Protein AF-A0A947FV73-F1 (afdb_monomer)

Sequence (110 aa):
MITLNKKTLVSTSIGTLMAAAGGLWVVAGEFNEAVAQINLNATSIKSLEIRSIDSELASLRKERRALNRELREYPEDPVIMEDLEAVDDEITDLVLIRECLVDPEIEVCR

Solvent-accessible surface area (backbone atoms only — not comparable to full-atom values): 6350 Å² total; per-residue (Å²): 138,87,82,80,79,90,72,87,73,79,78,73,48,70,66,58,54,51,49,52,54,48,48,52,51,52,52,52,50,54,50,53,52,52,52,51,50,50,53,51,48,52,54,50,50,54,53,50,52,50,50,50,51,53,51,49,49,53,49,48,58,50,49,49,54,49,42,58,52,49,40,72,78,42,77,82,44,66,65,56,52,51,54,41,50,54,47,53,51,52,47,50,54,52,49,51,53,46,46,32,69,77,45,60,82,47,77,90,61,112

Radius of gyration: 31.68 Å; Cα contacts (8 Å, |Δi|>4): 38; chains: 1; bounding box: 62×29×103 Å

Nearest PDB structures (foldseek):
  8t4h-assembly1_B  TM=8.065E-01  e=6.863E+00  Homo sapiens
  8t4i-assembly1_B  TM=5.460E-01  e=6.863E+00  Homo sapiens

Foldseek 3Di:
DDDDDPDPPVCPDVVNVVCVVVVVVVVVVVVVVVVVVVVVVVVVVLVVVLVVLVVVLVVLVVVLVVLVVVCVVVVPPVVSVVVNVVSVVVNVVSVLVSVCSVPVVDPSND

Secondary structure (DSSP, 8-state):
-------------HHHHHHHHHHHHHHHHHHHHHHHHHHHHHHHHHHHHHHHHHHHHHHHHHHHHHHHHHHHH-TT-HHHHHHHHHHHHHHHHHHHHHHHHH-TTSGGG-

Mean predicted aligned error: 14.18 Å

Structure (mmCIF, N/CA/C/O backbone):
data_AF-A0A947FV73-F1
#
_entry.id   AF-A0A947FV73-F1
#
loop_
_atom_site.group_PDB
_atom_site.id
_atom_site.type_symbol
_atom_site.label_atom_id
_atom_site.label_alt_id
_atom_site.label_comp_id
_atom_site.label_asym_id
_atom_site.label_entity_id
_atom_site.label_seq_id
_atom_site.pdbx_PDB_ins_code
_atom_site.Cartn_x
_atom_site.Cartn_y
_atom_site.Cartn_z
_atom_site.occupancy
_atom_site.B_iso_or_equiv
_atom_site.auth_seq_id
_atom_site.auth_comp_id
_atom_site.auth_asym_id
_atom_site.auth_atom_id
_atom_site.pdbx_PDB_model_num
ATOM 1 N N . MET A 1 1 ? 28.177 15.234 -76.046 1.00 33.84 1 MET A N 1
ATOM 2 C CA . MET A 1 1 ? 28.744 13.970 -75.532 1.00 33.84 1 MET A CA 1
ATOM 3 C C . MET A 1 1 ? 29.337 14.272 -74.161 1.00 33.84 1 MET A C 1
ATOM 5 O O . MET A 1 1 ? 30.395 14.875 -74.096 1.00 33.84 1 MET A O 1
ATOM 9 N N . ILE A 1 2 ? 28.594 14.011 -73.080 1.00 39.28 2 ILE A N 1
ATOM 10 C CA . ILE A 1 2 ? 29.023 14.315 -71.704 1.00 39.28 2 ILE A CA 1
ATOM 11 C C . ILE A 1 2 ? 29.607 13.027 -71.128 1.00 39.28 2 ILE A C 1
ATOM 13 O O . ILE A 1 2 ? 28.880 12.089 -70.809 1.00 39.28 2 ILE A O 1
ATOM 17 N N . THR A 1 3 ? 30.930 12.947 -71.066 1.00 38.47 3 THR A N 1
ATOM 18 C CA . THR A 1 3 ? 31.653 11.833 -70.449 1.00 38.47 3 THR A CA 1
ATOM 19 C C . THR A 1 3 ? 31.595 11.967 -68.929 1.00 38.47 3 THR A C 1
ATOM 21 O O . THR A 1 3 ? 32.365 12.716 -68.332 1.00 38.47 3 THR A O 1
ATOM 24 N N . LEU A 1 4 ? 30.671 11.235 -68.301 1.00 50.72 4 LEU A N 1
ATOM 25 C CA . LEU A 1 4 ? 30.651 10.995 -66.857 1.00 50.72 4 LEU A CA 1
ATOM 26 C C . LEU A 1 4 ? 31.856 10.124 -66.476 1.00 50.72 4 LEU A C 1
ATOM 28 O O . LEU A 1 4 ? 31.930 8.943 -66.819 1.00 50.72 4 LEU A O 1
ATOM 32 N N . ASN A 1 5 ? 32.820 10.732 -65.788 1.00 45.38 5 ASN A N 1
ATOM 33 C CA . ASN A 1 5 ? 34.035 10.076 -65.326 1.00 45.38 5 ASN A CA 1
ATOM 34 C C . ASN A 1 5 ? 33.709 9.169 -64.124 1.00 45.38 5 ASN A C 1
ATOM 36 O O . ASN A 1 5 ? 33.455 9.637 -63.015 1.00 45.38 5 ASN A O 1
ATOM 40 N N . LYS A 1 6 ? 33.690 7.853 -64.358 1.00 51.28 6 LYS A N 1
ATOM 41 C CA . LYS A 1 6 ? 33.679 6.822 -63.314 1.00 51.28 6 LYS A CA 1
ATOM 42 C C . LYS A 1 6 ? 35.023 6.860 -62.590 1.00 51.28 6 LYS A C 1
ATOM 44 O O . LYS A 1 6 ? 35.980 6.319 -63.134 1.00 51.28 6 LYS A O 1
ATOM 49 N N . LYS A 1 7 ? 35.092 7.466 -61.401 1.00 44.69 7 LYS A N 1
ATOM 50 C CA . LYS A 1 7 ? 36.081 7.176 -60.335 1.00 44.69 7 LYS A CA 1
ATOM 51 C C . LYS A 1 7 ? 35.864 8.117 -59.145 1.00 44.69 7 LYS A C 1
ATOM 53 O O . LYS A 1 7 ? 36.736 8.896 -58.778 1.00 44.69 7 LYS A O 1
ATOM 58 N N . THR A 1 8 ? 34.715 8.004 -58.486 1.00 45.84 8 THR A N 1
ATOM 59 C CA . THR A 1 8 ? 34.625 8.418 -57.079 1.00 45.84 8 THR A CA 1
ATOM 60 C C . THR A 1 8 ? 35.245 7.292 -56.261 1.00 45.84 8 THR A C 1
ATOM 62 O O . THR A 1 8 ? 34.560 6.438 -55.707 1.00 45.84 8 THR A O 1
ATOM 65 N N . LEU A 1 9 ? 36.574 7.208 -56.304 1.00 46.78 9 LEU A N 1
ATOM 66 C CA . LEU A 1 9 ? 37.339 6.335 -55.430 1.00 46.78 9 LEU A CA 1
ATOM 67 C C . LEU A 1 9 ? 37.280 7.011 -54.062 1.00 46.78 9 LEU A C 1
ATOM 69 O O . LEU A 1 9 ? 38.031 7.941 -53.779 1.00 46.78 9 LEU A O 1
ATOM 73 N N . VAL A 1 10 ? 36.289 6.612 -53.265 1.00 47.50 10 VAL A N 1
ATOM 74 C CA . VAL A 1 10 ? 36.186 6.994 -51.861 1.00 47.50 10 VAL A CA 1
ATOM 75 C C . VAL A 1 10 ? 37.396 6.368 -51.172 1.00 47.50 10 VAL A C 1
ATOM 77 O O . VAL A 1 10 ? 37.381 5.213 -50.764 1.00 47.50 10 VAL A O 1
ATOM 80 N N . SER A 1 11 ? 38.496 7.119 -51.136 1.00 45.16 11 SER A N 1
ATOM 81 C CA . SER A 1 11 ? 39.691 6.819 -50.355 1.00 45.16 11 SER A CA 1
ATOM 82 C C . SER A 1 11 ? 39.358 7.035 -48.878 1.00 45.16 11 SER A C 1
ATOM 84 O O . SER A 1 11 ? 39.833 7.979 -48.248 1.00 45.16 11 SER A O 1
ATOM 86 N N . THR A 1 12 ? 38.494 6.187 -48.321 1.00 53.16 12 THR A N 1
ATOM 87 C CA . THR A 1 12 ? 38.338 6.048 -46.873 1.00 53.16 12 THR A CA 1
ATOM 88 C C . THR A 1 12 ? 39.648 5.500 -46.339 1.00 53.16 12 THR A C 1
ATOM 90 O O . THR A 1 12 ? 40.007 4.352 -46.605 1.00 53.16 12 THR A O 1
ATOM 93 N N . SER A 1 13 ? 40.409 6.349 -45.653 1.00 53.34 13 SER A N 1
ATOM 94 C CA . SER A 1 13 ? 41.663 5.938 -45.043 1.00 53.34 13 SER A CA 1
ATOM 95 C C . SER A 1 13 ? 41.377 4.888 -43.968 1.00 53.34 13 SER A C 1
ATOM 97 O O . SER A 1 13 ? 40.352 4.926 -43.287 1.00 53.34 13 SER A O 1
ATOM 99 N N . ILE A 1 14 ? 42.296 3.940 -43.783 1.00 54.97 14 ILE A N 1
ATOM 100 C CA . ILE A 1 14 ? 42.206 2.924 -42.718 1.00 54.97 14 ILE A CA 1
ATOM 101 C C . ILE A 1 14 ? 42.011 3.593 -41.342 1.00 54.97 14 ILE A C 1
ATOM 103 O O . ILE A 1 14 ? 41.322 3.050 -40.486 1.00 54.97 14 ILE A O 1
ATOM 107 N N . GLY A 1 15 ? 42.524 4.817 -41.161 1.00 51.38 15 GLY A N 1
ATOM 108 C CA . GLY A 1 15 ? 42.288 5.638 -39.973 1.00 51.38 15 GLY A CA 1
ATOM 109 C C . GLY A 1 15 ? 40.824 6.042 -39.762 1.00 51.38 15 GLY A C 1
ATOM 110 O O . GLY A 1 15 ? 40.366 6.033 -38.625 1.00 51.38 15 GLY A O 1
ATOM 111 N N . THR A 1 16 ? 40.059 6.334 -40.823 1.00 58.06 16 THR A N 1
ATOM 112 C CA . THR A 1 16 ? 38.615 6.626 -40.700 1.00 58.06 16 THR A CA 1
ATOM 113 C C . THR A 1 16 ? 37.811 5.367 -40.372 1.00 58.06 16 THR A C 1
ATOM 115 O O . THR A 1 16 ? 36.882 5.434 -39.575 1.00 58.06 16 THR A O 1
ATOM 118 N N . LEU A 1 17 ? 38.199 4.209 -40.919 1.00 52.66 17 LEU A N 1
ATOM 119 C CA . LEU A 1 17 ? 37.604 2.909 -40.575 1.00 52.66 17 LEU A CA 1
ATOM 120 C C . LEU A 1 17 ? 37.901 2.500 -39.124 1.00 52.66 17 LEU A C 1
ATOM 122 O O . LEU A 1 17 ? 36.993 2.072 -38.419 1.00 52.66 17 LEU A O 1
ATOM 126 N N . MET A 1 18 ? 39.139 2.683 -38.655 1.00 57.56 18 MET A N 1
ATOM 127 C CA . MET A 1 18 ? 39.529 2.413 -37.265 1.00 57.56 18 MET A CA 1
ATOM 128 C C . MET A 1 18 ? 38.862 3.377 -36.276 1.00 57.56 18 MET A C 1
ATOM 130 O O . MET A 1 18 ? 38.430 2.944 -35.214 1.00 57.56 18 MET A O 1
ATOM 134 N N . ALA A 1 19 ? 38.724 4.662 -36.621 1.00 57.62 19 ALA A N 1
ATOM 135 C CA . ALA A 1 19 ? 38.008 5.634 -35.795 1.00 57.62 19 ALA A CA 1
ATOM 136 C C . ALA A 1 19 ? 36.502 5.333 -35.728 1.00 57.62 19 ALA A C 1
ATOM 138 O O . ALA A 1 19 ? 35.910 5.427 -34.656 1.00 57.62 19 ALA A O 1
ATOM 139 N N . ALA A 1 20 ? 35.890 4.912 -36.841 1.00 56.19 20 ALA A N 1
ATOM 140 C CA . ALA A 1 20 ? 34.492 4.488 -36.862 1.00 56.19 20 ALA A CA 1
ATOM 141 C C . ALA A 1 20 ? 34.271 3.200 -36.049 1.00 56.19 20 ALA A C 1
ATOM 143 O O . ALA A 1 20 ? 33.328 3.127 -35.266 1.00 56.19 20 ALA A O 1
ATOM 144 N N . ALA A 1 21 ? 35.160 2.209 -36.179 1.00 56.97 21 ALA A N 1
ATOM 145 C CA . ALA A 1 21 ? 35.088 0.960 -35.420 1.00 56.97 21 ALA A CA 1
ATOM 146 C C . ALA A 1 21 ? 35.361 1.165 -33.919 1.00 56.97 21 ALA A C 1
ATOM 148 O O . ALA A 1 21 ? 34.654 0.602 -33.086 1.00 56.97 21 ALA A O 1
ATOM 149 N N . GLY A 1 22 ? 36.342 2.002 -33.570 1.00 52.66 22 GLY A N 1
ATOM 150 C CA . GLY A 1 22 ? 36.651 2.369 -32.187 1.00 52.66 22 GLY A CA 1
ATOM 151 C C . GLY A 1 22 ? 35.546 3.206 -31.542 1.00 52.66 22 GLY A C 1
ATOM 152 O O . GLY A 1 22 ? 35.170 2.939 -30.406 1.00 52.66 22 GLY A O 1
ATOM 153 N N . GLY A 1 23 ? 34.962 4.155 -32.282 1.00 53.97 23 GLY A N 1
ATOM 154 C CA . GLY A 1 23 ? 33.815 4.945 -31.829 1.00 53.97 23 GLY A CA 1
ATOM 155 C C . GLY A 1 23 ? 32.575 4.087 -31.574 1.00 53.97 23 GLY A C 1
ATOM 156 O O . GLY A 1 23 ? 31.926 4.249 -30.548 1.00 53.97 23 GLY A O 1
ATOM 157 N N . LEU A 1 24 ? 32.289 3.111 -32.444 1.00 52.16 24 LEU A N 1
ATOM 158 C CA . LEU A 1 24 ? 31.214 2.134 -32.226 1.00 52.16 24 LEU A CA 1
ATOM 159 C C . LEU A 1 24 ? 31.441 1.275 -30.973 1.00 52.16 24 LEU A C 1
ATOM 161 O O . LEU A 1 24 ? 30.488 1.002 -30.250 1.00 52.16 24 LEU A O 1
ATOM 165 N N . TRP A 1 25 ? 32.685 0.876 -30.691 1.00 52.41 25 TRP A N 1
ATOM 166 C CA . TRP A 1 25 ? 33.019 0.084 -29.502 1.00 52.41 25 TRP A CA 1
ATOM 167 C C . TRP A 1 25 ? 32.895 0.881 -28.198 1.00 52.41 25 TRP A C 1
ATOM 169 O O . TRP A 1 25 ? 32.356 0.368 -27.221 1.00 52.41 25 TRP A O 1
ATOM 179 N N . VAL A 1 26 ? 33.354 2.136 -28.186 1.00 60.06 26 VAL A N 1
ATOM 180 C CA . VAL A 1 26 ? 33.243 3.026 -27.016 1.00 60.06 26 VAL A CA 1
ATOM 181 C C . VAL A 1 26 ? 31.779 3.364 -26.730 1.00 60.06 26 VAL A C 1
ATOM 183 O O . VAL A 1 26 ? 31.336 3.216 -25.597 1.00 60.06 26 VAL A O 1
ATOM 186 N N . VAL A 1 27 ? 30.993 3.697 -27.759 1.00 59.31 27 VAL A N 1
ATOM 187 C CA . VAL A 1 27 ? 29.557 3.989 -27.605 1.00 59.31 27 VAL A CA 1
ATOM 188 C C . VAL A 1 27 ? 28.771 2.747 -27.164 1.00 59.31 27 VAL A C 1
ATOM 190 O O . VAL A 1 27 ? 27.865 2.857 -26.343 1.00 59.31 27 VAL A O 1
ATOM 193 N N . ALA A 1 28 ? 29.127 1.550 -27.645 1.00 60.00 28 ALA A N 1
ATOM 194 C CA . ALA A 1 28 ? 28.526 0.305 -27.161 1.00 60.00 28 ALA A CA 1
ATOM 195 C C . ALA A 1 28 ? 28.886 0.008 -25.691 1.00 60.00 28 ALA A C 1
ATOM 197 O O . ALA A 1 28 ? 28.050 -0.510 -24.951 1.00 60.00 28 ALA A O 1
ATOM 198 N N . GLY A 1 29 ? 30.105 0.347 -25.258 1.00 62.25 29 GLY A N 1
ATOM 199 C CA . GLY A 1 29 ? 30.535 0.248 -23.860 1.00 62.25 29 GLY A CA 1
ATOM 200 C C . GLY A 1 29 ? 29.757 1.189 -22.938 1.00 62.25 29 GLY A C 1
ATOM 201 O O . GLY A 1 29 ? 29.173 0.731 -21.957 1.00 62.25 29 GLY A O 1
ATOM 202 N N . GLU A 1 30 ? 29.670 2.471 -23.300 1.00 61.00 30 GLU A N 1
ATOM 203 C CA . GLU A 1 30 ? 28.923 3.489 -22.545 1.00 61.00 30 GLU A CA 1
ATOM 204 C C . GLU A 1 30 ? 27.417 3.182 -22.491 1.00 61.00 30 GLU A C 1
ATOM 206 O O . GLU A 1 30 ? 26.782 3.340 -21.448 1.00 61.00 30 GLU A O 1
ATOM 211 N N . PHE A 1 31 ? 26.834 2.681 -23.586 1.00 59.91 31 PHE A N 1
ATOM 212 C CA . PHE A 1 31 ? 25.426 2.279 -23.616 1.00 59.91 31 PHE A CA 1
ATOM 213 C C . PHE A 1 31 ? 25.143 1.088 -22.690 1.00 59.91 31 PHE A C 1
ATOM 215 O O . PHE A 1 31 ? 24.160 1.100 -21.949 1.00 59.91 31 PHE A O 1
ATOM 222 N N . ASN A 1 32 ? 26.013 0.073 -22.687 1.00 63.62 32 ASN A N 1
ATOM 223 C CA . ASN A 1 32 ? 25.878 -1.070 -21.782 1.00 63.62 32 ASN A CA 1
ATOM 224 C C . ASN A 1 32 ? 25.992 -0.653 -20.311 1.00 63.62 32 ASN A C 1
ATOM 226 O O . ASN A 1 32 ? 25.246 -1.160 -19.473 1.00 63.62 32 ASN A O 1
ATOM 230 N N . GLU A 1 33 ? 26.884 0.286 -19.994 1.00 65.62 33 GLU A N 1
ATOM 231 C CA . GLU A 1 33 ? 27.031 0.817 -18.639 1.00 65.62 33 GLU A CA 1
ATOM 232 C C . GLU A 1 33 ? 25.805 1.637 -18.206 1.00 65.62 33 GLU A C 1
ATOM 234 O O . GLU A 1 33 ? 25.306 1.459 -17.093 1.00 65.62 33 GLU A O 1
ATOM 239 N N . ALA A 1 34 ? 25.244 2.456 -19.101 1.00 63.72 34 ALA A N 1
ATOM 240 C CA . ALA A 1 34 ? 24.016 3.204 -18.839 1.00 63.72 34 ALA A CA 1
ATOM 241 C C . ALA A 1 34 ? 22.806 2.279 -18.609 1.00 63.72 34 ALA A C 1
ATOM 243 O O . ALA A 1 34 ? 22.052 2.473 -17.656 1.00 63.72 34 ALA A O 1
ATOM 244 N N . VAL A 1 35 ? 22.634 1.235 -19.428 1.00 67.12 35 VAL A N 1
ATOM 245 C CA . VAL A 1 35 ? 21.569 0.233 -19.237 1.00 67.12 35 VAL A CA 1
ATOM 246 C C . VAL A 1 35 ? 21.763 -0.536 -17.926 1.00 67.12 35 VAL A C 1
ATOM 248 O O . VAL A 1 35 ? 20.796 -0.761 -17.196 1.00 67.12 35 VAL A O 1
ATOM 251 N N . ALA A 1 36 ? 23.003 -0.894 -17.577 1.00 67.06 36 ALA A N 1
ATOM 252 C CA . ALA A 1 36 ? 23.308 -1.527 -16.296 1.00 67.06 36 ALA A CA 1
ATOM 253 C C . ALA A 1 36 ? 22.961 -0.613 -15.106 1.00 67.06 36 ALA A C 1
ATOM 255 O O . ALA A 1 36 ? 22.336 -1.074 -14.151 1.00 67.06 36 ALA A O 1
ATOM 256 N N . GLN A 1 37 ? 23.287 0.683 -15.177 1.00 63.06 37 GLN A N 1
ATOM 257 C CA . GLN A 1 37 ? 22.895 1.660 -14.155 1.00 63.06 37 GLN A CA 1
ATOM 258 C C . GLN A 1 37 ? 21.377 1.830 -14.058 1.00 63.06 37 GLN A C 1
ATOM 260 O O . GLN A 1 37 ? 20.848 1.881 -12.951 1.00 63.06 37 GLN A O 1
ATOM 265 N N . ILE A 1 38 ? 20.656 1.868 -15.182 1.00 64.12 38 ILE A N 1
ATOM 266 C CA . ILE A 1 38 ? 19.187 1.935 -15.187 1.00 64.12 38 ILE A CA 1
ATOM 267 C C . ILE A 1 38 ? 18.591 0.709 -14.487 1.00 64.12 38 ILE A C 1
ATOM 269 O O . ILE A 1 38 ? 17.717 0.863 -13.636 1.00 64.12 38 ILE A O 1
ATOM 273 N N . ASN A 1 39 ? 19.095 -0.492 -14.775 1.00 65.44 39 ASN A N 1
ATOM 274 C CA . ASN A 1 39 ? 18.627 -1.723 -14.135 1.00 65.44 39 ASN A CA 1
ATOM 275 C C . ASN A 1 39 ? 18.917 -1.747 -12.625 1.00 65.44 39 ASN A C 1
ATOM 277 O O . ASN A 1 39 ? 18.061 -2.146 -11.830 1.00 65.44 39 ASN A O 1
ATOM 281 N N . LEU A 1 40 ? 20.101 -1.285 -12.211 1.00 70.06 40 LEU A N 1
ATOM 282 C CA . LEU A 1 40 ? 20.449 -1.141 -10.794 1.00 70.06 40 LEU A CA 1
ATOM 283 C C . LEU A 1 40 ? 19.542 -0.123 -10.096 1.00 70.06 40 LEU A C 1
ATOM 285 O O . LEU A 1 40 ? 19.037 -0.399 -9.008 1.00 70.06 40 LEU A O 1
ATOM 289 N N . ASN A 1 41 ? 19.279 1.017 -10.735 1.00 72.12 41 ASN A N 1
ATOM 290 C CA . ASN A 1 41 ? 18.388 2.046 -10.208 1.00 72.12 41 ASN A CA 1
ATOM 291 C C . ASN A 1 41 ? 16.949 1.539 -10.098 1.00 72.12 41 ASN A C 1
ATOM 293 O O . ASN A 1 41 ? 16.329 1.731 -9.058 1.00 72.12 41 ASN A O 1
ATOM 297 N N . ALA A 1 42 ? 16.436 0.836 -11.109 1.00 69.56 42 ALA A N 1
ATOM 298 C CA . ALA A 1 42 ? 15.104 0.237 -11.072 1.00 69.56 42 ALA A CA 1
ATOM 299 C C . ALA A 1 42 ? 14.971 -0.777 -9.922 1.00 69.56 42 ALA A C 1
ATOM 301 O O . ALA A 1 42 ? 13.995 -0.753 -9.174 1.00 69.56 42 ALA A O 1
ATOM 302 N N . THR A 1 43 ? 15.992 -1.615 -9.721 1.00 74.00 43 THR A N 1
ATOM 303 C CA . THR A 1 43 ? 16.033 -2.577 -8.608 1.00 74.00 43 THR A CA 1
ATOM 304 C C . THR A 1 43 ? 16.084 -1.865 -7.253 1.00 74.00 43 THR A C 1
ATOM 306 O O . THR A 1 43 ? 15.383 -2.249 -6.317 1.00 74.00 43 THR A O 1
ATOM 309 N N . SER A 1 44 ? 16.882 -0.798 -7.150 1.00 73.62 44 SER A N 1
ATOM 310 C CA . SER A 1 44 ? 16.993 0.023 -5.942 1.00 73.62 44 SER A CA 1
ATOM 311 C C . SER A 1 44 ? 15.669 0.714 -5.604 1.00 73.62 44 SER A C 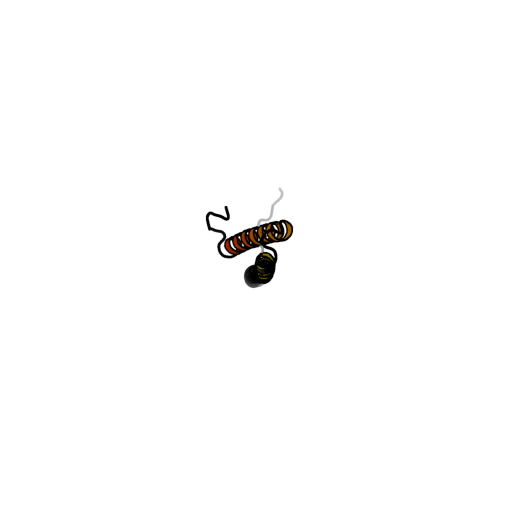1
ATOM 313 O O . SER A 1 44 ? 15.208 0.607 -4.470 1.00 73.62 44 SER A O 1
ATOM 315 N N . ILE A 1 45 ? 15.005 1.329 -6.590 1.00 78.12 45 ILE A N 1
ATOM 316 C CA . ILE A 1 45 ? 13.690 1.974 -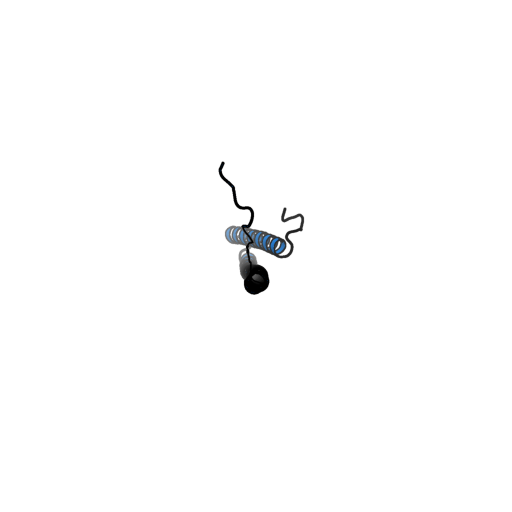6.435 1.00 78.12 45 ILE A CA 1
ATOM 317 C C . ILE A 1 45 ? 12.661 0.962 -5.935 1.00 78.12 45 ILE A C 1
ATOM 319 O O . ILE A 1 45 ? 12.036 1.197 -4.905 1.00 78.12 45 ILE A O 1
ATOM 323 N N . LYS A 1 46 ? 12.572 -0.204 -6.581 1.00 81.94 46 LYS A N 1
ATOM 324 C CA . LYS A 1 46 ? 11.675 -1.286 -6.162 1.00 81.94 46 LYS A CA 1
ATOM 325 C C . LYS A 1 46 ? 11.943 -1.725 -4.717 1.00 81.94 46 LYS A C 1
ATOM 327 O O . LYS A 1 46 ? 11.021 -1.931 -3.935 1.00 81.94 46 LYS A O 1
ATOM 332 N N . SER A 1 47 ? 13.215 -1.833 -4.332 1.00 82.31 47 SER A N 1
ATOM 333 C CA . SER A 1 47 ? 13.588 -2.188 -2.958 1.00 82.31 47 SER A CA 1
ATOM 334 C C . SER A 1 47 ? 13.235 -1.104 -1.930 1.00 82.31 47 SER A C 1
ATOM 336 O O . SER A 1 47 ? 12.889 -1.428 -0.795 1.00 82.31 47 SER A O 1
ATOM 338 N N . LEU A 1 48 ? 13.313 0.176 -2.312 1.00 85.75 48 LEU A N 1
ATOM 339 C CA . LEU A 1 48 ? 12.934 1.305 -1.462 1.00 85.75 48 LEU A CA 1
ATOM 340 C C . LEU A 1 48 ? 11.419 1.380 -1.286 1.00 85.75 48 LEU A C 1
ATOM 342 O O . LEU A 1 48 ? 10.955 1.605 -0.173 1.00 85.75 48 LEU A O 1
ATOM 346 N N . GLU A 1 49 ? 10.665 1.136 -2.353 1.00 87.25 49 GLU A N 1
ATOM 347 C CA . GLU A 1 49 ? 9.204 1.096 -2.335 1.00 87.25 49 GLU A CA 1
ATOM 348 C C . GLU A 1 49 ? 8.690 -0.024 -1.422 1.00 87.25 49 GLU A C 1
ATOM 350 O O . GLU A 1 49 ? 7.912 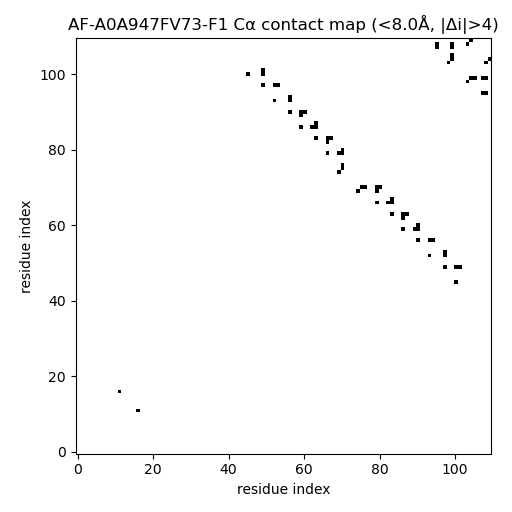0.239 -0.507 1.00 87.25 49 GLU A O 1
ATOM 355 N N . ILE A 1 50 ? 9.233 -1.242 -1.553 1.00 90.00 50 ILE A N 1
ATOM 356 C CA . ILE A 1 50 ? 8.908 -2.362 -0.653 1.00 90.00 50 ILE A CA 1
ATOM 357 C C . ILE A 1 50 ? 9.221 -2.007 0.808 1.00 90.00 50 ILE A C 1
ATOM 359 O O . ILE A 1 50 ? 8.416 -2.282 1.694 1.00 90.00 50 ILE A O 1
ATOM 363 N N . ARG A 1 51 ? 10.368 -1.366 1.081 1.00 91.19 51 ARG A N 1
ATOM 364 C CA . ARG A 1 51 ? 10.725 -0.925 2.442 1.00 91.19 51 ARG A CA 1
ATOM 365 C C . ARG A 1 51 ? 9.781 0.144 2.986 1.00 91.19 51 ARG A C 1
ATOM 367 O O . ARG A 1 51 ? 9.512 0.141 4.185 1.00 91.19 51 ARG A O 1
ATOM 374 N N . SER A 1 52 ? 9.319 1.055 2.133 1.00 92.38 52 SER A N 1
ATOM 375 C CA . SER A 1 52 ? 8.335 2.071 2.503 1.00 92.38 52 SER A CA 1
ATOM 376 C C . SER A 1 52 ? 7.031 1.407 2.936 1.00 92.38 52 SER A C 1
ATOM 378 O O . SER A 1 52 ? 6.563 1.656 4.045 1.00 92.38 52 SER A O 1
ATOM 380 N N . ILE A 1 53 ? 6.523 0.477 2.122 1.00 92.69 53 ILE A N 1
ATOM 381 C CA . ILE A 1 53 ? 5.303 -0.283 2.423 1.00 92.69 53 ILE A CA 1
ATOM 382 C C . ILE A 1 53 ? 5.478 -1.130 3.692 1.00 92.69 53 ILE A C 1
ATOM 384 O O . ILE A 1 53 ? 4.600 -1.153 4.549 1.00 92.69 53 ILE A O 1
ATOM 388 N N . ASP A 1 54 ? 6.631 -1.780 3.881 1.00 93.06 54 ASP A N 1
ATOM 389 C CA . ASP A 1 54 ? 6.931 -2.532 5.108 1.00 93.06 54 ASP A CA 1
ATOM 390 C C . ASP A 1 54 ? 6.897 -1.641 6.364 1.00 93.06 54 ASP A C 1
ATOM 392 O O . ASP A 1 54 ? 6.422 -2.066 7.423 1.00 93.06 54 ASP A O 1
ATOM 396 N N . SER A 1 55 ? 7.389 -0.403 6.257 1.00 94.81 55 SER A N 1
ATOM 397 C CA . SER A 1 55 ? 7.343 0.578 7.345 1.00 94.81 55 SER A CA 1
ATOM 398 C C . SER A 1 55 ? 5.910 1.013 7.657 1.00 94.81 55 SER A C 1
ATOM 400 O O . SER A 1 55 ? 5.537 1.118 8.827 1.00 94.81 55 SER A O 1
ATOM 402 N N . GLU A 1 56 ? 5.104 1.248 6.628 1.00 94.75 56 GLU A N 1
ATOM 403 C CA . GLU A 1 56 ? 3.702 1.646 6.752 1.00 94.75 56 GLU A CA 1
ATOM 404 C C . GLU A 1 56 ? 2.852 0.526 7.366 1.00 94.75 56 GLU A C 1
ATOM 406 O O . GLU A 1 56 ? 2.198 0.732 8.389 1.00 94.75 56 GLU A O 1
ATOM 411 N N . LEU A 1 57 ? 3.007 -0.710 6.880 1.00 95.31 57 LEU A N 1
ATOM 412 C CA . LEU A 1 57 ? 2.396 -1.904 7.470 1.00 95.31 57 LEU A CA 1
ATOM 413 C C . LEU A 1 57 ? 2.778 -2.092 8.942 1.00 95.31 57 LEU A C 1
ATOM 415 O O . LEU A 1 57 ? 1.960 -2.530 9.755 1.00 95.31 57 LEU A O 1
ATOM 419 N N . ALA A 1 58 ? 4.025 -1.796 9.316 1.00 95.62 58 ALA A N 1
ATOM 420 C CA . ALA A 1 58 ? 4.443 -1.856 10.713 1.00 95.62 58 ALA A CA 1
ATOM 421 C C . ALA A 1 58 ? 3.726 -0.802 11.577 1.00 95.62 58 ALA A C 1
ATOM 423 O O . ALA A 1 58 ? 3.379 -1.101 12.726 1.00 95.62 58 ALA A O 1
ATOM 424 N N . SER A 1 59 ? 3.487 0.393 11.028 1.00 96.44 59 SER A N 1
ATOM 425 C CA . SER A 1 59 ? 2.730 1.465 11.682 1.00 96.44 59 SER A CA 1
ATOM 426 C C . SER A 1 59 ? 1.263 1.079 11.872 1.00 96.44 59 SER A C 1
ATOM 428 O O . SER A 1 59 ? 0.794 1.035 13.010 1.00 96.44 59 SER A O 1
ATOM 430 N N . LEU A 1 60 ? 0.578 0.666 10.805 1.00 96.12 60 LEU A N 1
ATOM 431 C CA . LEU A 1 60 ? -0.833 0.266 10.857 1.00 96.12 60 LEU A CA 1
ATOM 432 C C . LEU A 1 60 ? -1.057 -0.927 11.792 1.00 96.12 60 LEU A C 1
ATOM 434 O O . LEU A 1 60 ? -1.958 -0.936 12.625 1.00 96.12 60 LEU A O 1
ATOM 438 N N . ARG A 1 61 ? -0.158 -1.922 11.789 1.00 96.19 61 ARG A N 1
ATOM 439 C CA . ARG A 1 61 ? -0.227 -3.040 12.752 1.00 96.19 61 ARG A CA 1
ATOM 440 C C . ARG A 1 61 ? -0.078 -2.588 14.204 1.00 96.19 61 ARG A C 1
ATOM 442 O O . ARG A 1 61 ? -0.556 -3.280 15.107 1.00 96.19 61 ARG A O 1
ATOM 449 N N . LYS A 1 62 ? 0.635 -1.489 14.465 1.00 96.69 62 LYS A N 1
ATOM 450 C CA . LYS A 1 62 ? 0.754 -0.907 15.807 1.00 96.69 62 LYS A CA 1
ATOM 451 C C . LYS A 1 62 ? -0.535 -0.182 16.193 1.00 96.69 62 LYS A C 1
ATOM 453 O O . LYS A 1 62 ? -0.978 -0.362 17.326 1.00 96.69 62 LYS A O 1
ATOM 458 N N . GLU A 1 63 ? -1.119 0.567 15.269 1.00 96.19 63 GLU A N 1
ATOM 459 C CA . GLU A 1 63 ? -2.410 1.240 15.427 1.00 96.19 63 GLU A CA 1
ATOM 460 C C . GLU A 1 63 ? -3.536 0.242 15.684 1.00 96.19 63 GLU A C 1
ATOM 462 O O . GLU A 1 63 ? -4.180 0.301 16.728 1.00 96.19 63 GLU A O 1
ATOM 467 N N . ARG A 1 64 ? -3.630 -0.814 14.874 1.00 95.88 64 ARG A N 1
ATOM 468 C CA . ARG A 1 64 ? -4.554 -1.930 15.097 1.00 95.88 64 ARG A CA 1
ATOM 469 C C . ARG A 1 64 ? -4.450 -2.525 16.501 1.00 95.88 64 ARG A C 1
ATOM 471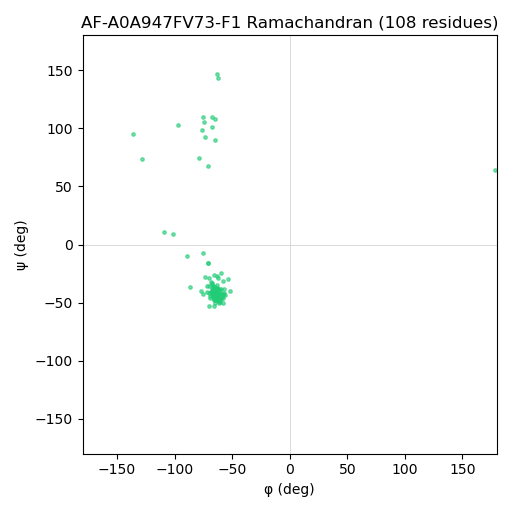 O O . ARG A 1 64 ? -5.447 -2.890 17.119 1.00 95.88 64 ARG A O 1
ATOM 478 N N . ARG A 1 65 ? -3.232 -2.668 17.042 1.00 96.81 65 ARG A N 1
ATOM 479 C CA . ARG A 1 65 ? -3.023 -3.153 18.423 1.00 96.81 65 ARG A CA 1
ATOM 480 C C . ARG A 1 65 ? -3.458 -2.130 19.473 1.00 96.81 65 ARG A C 1
ATOM 482 O O . AR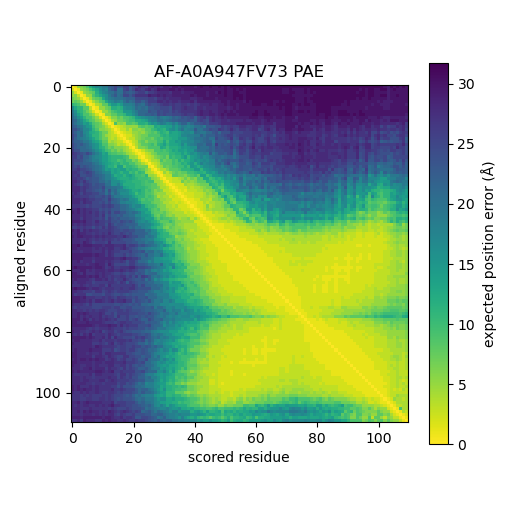G A 1 65 ? -3.755 -2.536 20.593 1.00 96.81 65 ARG A O 1
A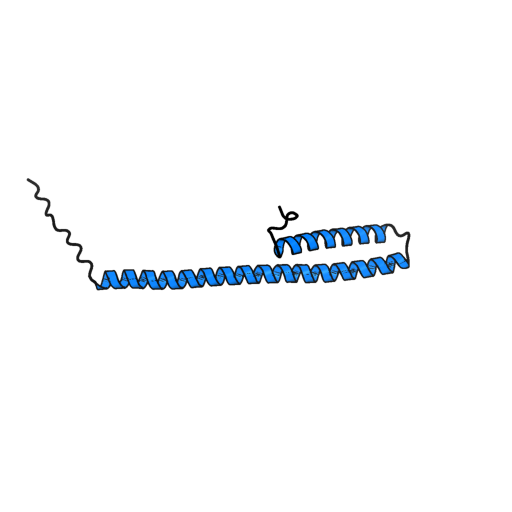TOM 489 N N . ALA A 1 66 ? -3.405 -0.834 19.174 1.00 96.00 66 ALA A N 1
ATOM 490 C CA . ALA A 1 66 ? -3.940 0.214 20.038 1.00 96.00 66 ALA A CA 1
ATOM 491 C C . ALA A 1 66 ? -5.471 0.158 20.055 1.00 96.00 66 ALA A C 1
ATOM 493 O O . ALA A 1 66 ? -6.019 -0.079 21.126 1.00 96.00 66 ALA A O 1
ATOM 494 N N . LEU A 1 67 ? -6.115 0.161 18.886 1.00 93.81 67 LEU A N 1
ATOM 495 C CA . LEU A 1 67 ? -7.570 0.027 18.747 1.00 93.81 67 LEU A CA 1
ATOM 496 C C . LEU A 1 67 ? -8.096 -1.253 19.414 1.00 93.81 67 LEU A C 1
ATOM 498 O O . LEU A 1 67 ? -9.030 -1.217 20.203 1.00 93.81 67 LEU A O 1
ATOM 502 N N . ASN A 1 68 ? -7.412 -2.389 19.237 1.00 94.56 68 ASN A N 1
ATOM 503 C CA . ASN A 1 68 ? -7.757 -3.632 19.941 1.00 94.56 68 ASN A CA 1
ATOM 504 C C . ASN A 1 68 ? -7.623 -3.554 21.472 1.00 94.56 68 ASN A C 1
ATOM 506 O O . ASN A 1 68 ? -8.243 -4.344 22.182 1.00 94.56 68 ASN A O 1
ATOM 510 N N . ARG A 1 69 ? -6.753 -2.690 22.006 1.00 96.75 69 ARG A N 1
ATOM 511 C CA . ARG A 1 69 ? -6.674 -2.460 23.456 1.00 96.75 69 ARG A CA 1
ATOM 512 C C . ARG A 1 69 ? -7.824 -1.581 23.919 1.00 96.75 69 ARG A C 1
ATOM 514 O O . ARG A 1 69 ? -8.396 -1.887 24.956 1.00 96.75 69 ARG A O 1
ATOM 521 N N . GLU A 1 70 ? -8.174 -0.569 23.140 1.00 94.44 70 GLU A N 1
ATOM 522 C CA . GLU A 1 70 ? -9.292 0.323 23.437 1.00 94.44 70 GLU A CA 1
ATOM 523 C C . GLU A 1 70 ? -10.634 -0.418 23.353 1.00 94.44 70 GLU A C 1
ATOM 525 O O . GLU A 1 70 ? -11.417 -0.326 24.288 1.00 94.44 70 GLU A O 1
ATOM 530 N N . LEU A 1 71 ? -10.842 -1.300 22.367 1.00 93.69 71 LEU A N 1
ATOM 531 C CA . LEU A 1 71 ? -12.017 -2.187 22.291 1.00 93.69 71 LEU A CA 1
ATOM 532 C C . LEU A 1 71 ? -12.161 -3.139 23.485 1.00 93.69 71 LEU A C 1
ATOM 534 O O . LEU A 1 71 ? -13.259 -3.590 23.792 1.00 93.69 71 LEU A O 1
ATOM 538 N N . ARG A 1 72 ? -11.072 -3.479 24.188 1.00 94.56 72 ARG A N 1
ATOM 539 C CA . ARG A 1 72 ? -11.183 -4.269 25.430 1.00 94.56 72 ARG A CA 1
ATOM 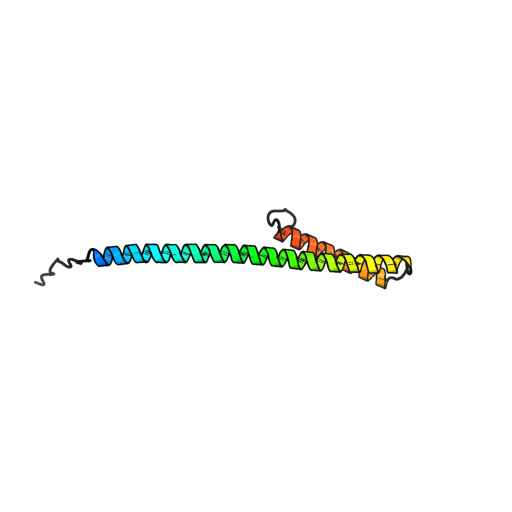540 C C . ARG A 1 72 ? -11.734 -3.444 26.587 1.00 94.56 72 ARG A C 1
ATOM 542 O O . ARG A 1 72 ? -12.301 -4.022 27.509 1.00 94.56 72 ARG A O 1
ATOM 549 N N . GLU A 1 73 ? -11.511 -2.136 26.562 1.00 95.88 73 GLU A N 1
ATOM 550 C CA . GLU A 1 73 ? -12.010 -1.191 27.560 1.00 95.88 73 GLU A CA 1
ATOM 551 C C . GLU A 1 73 ? -13.424 -0.707 27.197 1.00 95.88 73 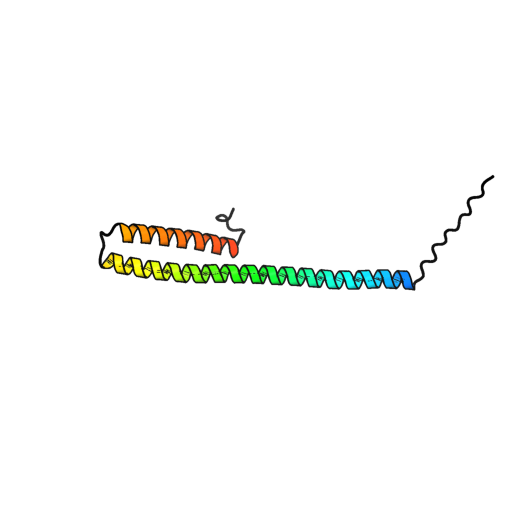GLU A C 1
ATOM 553 O O . GLU A 1 73 ? -14.279 -0.603 28.076 1.00 95.88 73 GLU A O 1
ATOM 558 N N . TYR A 1 74 ? -13.691 -0.528 25.900 1.00 94.69 74 TYR A N 1
ATOM 559 C CA . TYR A 1 74 ? -14.939 -0.025 25.324 1.00 94.69 74 TYR A CA 1
ATOM 560 C C . TYR A 1 74 ? -15.457 -0.969 24.216 1.00 94.69 74 TYR A C 1
ATOM 562 O O . TYR A 1 74 ? -15.359 -0.659 23.030 1.00 94.69 74 TYR A O 1
ATOM 570 N N . PRO A 1 75 ? -16.010 -2.145 24.570 1.00 91.56 75 PRO A N 1
ATOM 571 C CA . PRO A 1 75 ? -16.356 -3.194 23.602 1.00 91.56 75 PRO A CA 1
ATOM 572 C C . PRO A 1 75 ? -17.557 -2.878 22.706 1.00 91.56 75 PRO A C 1
ATOM 574 O O . PRO A 1 75 ? -17.755 -3.555 21.703 1.00 91.56 75 PRO A O 1
ATOM 577 N N . GLU A 1 76 ? -18.368 -1.888 23.073 1.00 93.38 76 GLU A N 1
ATOM 578 C CA . GLU A 1 76 ? -19.554 -1.477 22.313 1.00 93.38 76 GLU A CA 1
ATOM 579 C C . GLU A 1 76 ? -19.371 -0.114 21.634 1.00 93.38 76 GLU A C 1
ATOM 581 O O . GLU A 1 76 ? -20.349 0.452 21.153 1.00 93.38 76 GLU A O 1
ATOM 586 N N . ASP A 1 77 ? -18.150 0.433 21.603 1.00 94.94 77 ASP A N 1
ATOM 587 C CA . ASP A 1 77 ? -17.898 1.703 20.924 1.00 94.94 77 ASP A CA 1
ATOM 588 C C . ASP A 1 77 ? -17.890 1.494 19.396 1.00 94.94 77 ASP A C 1
ATOM 590 O O . ASP A 1 77 ? -16.970 0.856 18.870 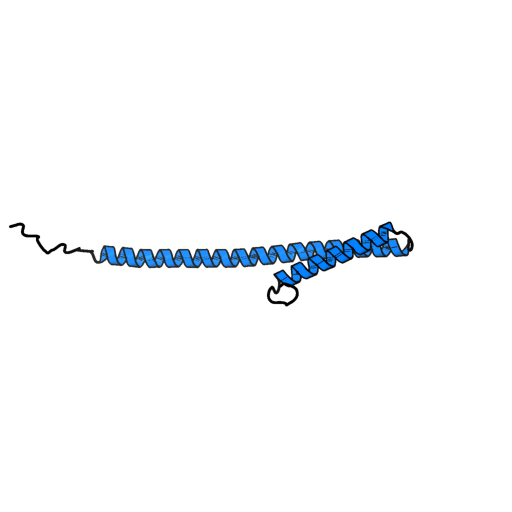1.00 94.94 77 ASP A O 1
ATOM 594 N N . PRO A 1 78 ? -18.903 2.000 18.664 1.00 93.44 78 PRO A N 1
ATOM 595 C CA . PRO A 1 78 ? -18.982 1.817 17.221 1.00 93.44 78 PRO A CA 1
ATOM 596 C C . PRO A 1 78 ? -17.857 2.537 16.476 1.00 93.44 78 PRO A C 1
ATOM 598 O O . PRO A 1 78 ? -17.483 2.082 15.402 1.00 93.44 78 PRO A O 1
ATOM 601 N N . VAL A 1 79 ? -17.299 3.613 17.043 1.00 95.31 79 VAL A N 1
ATOM 602 C CA . VAL A 1 79 ? -16.228 4.388 16.404 1.00 95.31 79 VAL A CA 1
ATOM 603 C C . VAL A 1 79 ? -14.950 3.560 16.360 1.00 95.31 79 VAL A C 1
ATOM 605 O O . VAL A 1 79 ? -14.338 3.426 15.311 1.00 95.31 79 VAL A O 1
ATOM 608 N N . ILE A 1 80 ? -14.589 2.916 17.472 1.00 91.69 80 ILE A N 1
ATOM 609 C CA . ILE A 1 80 ? -13.370 2.095 17.540 1.00 91.69 80 ILE A CA 1
ATOM 610 C C . ILE A 1 80 ? -13.509 0.837 16.669 1.00 91.69 80 ILE A C 1
ATOM 612 O O . ILE A 1 80 ? -12.521 0.353 16.117 1.00 91.69 80 ILE A O 1
ATOM 616 N N . MET A 1 81 ? -14.726 0.294 16.535 1.00 93.81 81 MET A N 1
ATOM 617 C CA . MET A 1 81 ? -14.996 -0.810 15.606 1.00 93.81 81 MET A CA 1
ATOM 618 C C . MET A 1 81 ? -14.819 -0.386 14.143 1.00 93.81 81 MET A C 1
ATOM 620 O O . MET A 1 81 ? -14.169 -1.113 13.396 1.00 93.81 81 MET A O 1
ATOM 624 N N . GLU A 1 82 ? -15.347 0.778 13.756 1.00 95.50 82 GLU A N 1
ATOM 625 C CA . GLU A 1 82 ? -15.199 1.336 12.405 1.00 95.50 82 GLU A CA 1
ATOM 626 C C . GLU A 1 82 ? -13.730 1.658 12.086 1.00 95.50 82 GLU A C 1
ATOM 628 O O . GLU A 1 82 ? -13.218 1.245 11.047 1.00 95.50 82 GLU A O 1
ATOM 633 N N . ASP A 1 83 ? -13.016 2.297 13.017 1.00 95.12 83 ASP A N 1
ATOM 634 C CA . ASP A 1 83 ? -11.586 2.590 12.872 1.00 95.12 83 ASP A CA 1
ATOM 635 C C . ASP A 1 83 ? -10.758 1.302 12.733 1.00 95.12 83 ASP A C 1
ATOM 637 O O . ASP A 1 83 ? -9.800 1.242 11.960 1.00 95.12 83 ASP A O 1
ATOM 641 N N . LEU A 1 84 ? -11.115 0.243 13.470 1.00 94.69 84 LEU A N 1
ATOM 642 C CA . LEU A 1 84 ? -10.423 -1.041 13.373 1.00 94.69 84 LEU A CA 1
ATOM 643 C C . LEU A 1 84 ? -10.625 -1.688 11.999 1.00 94.69 84 LEU A C 1
ATOM 645 O O . LEU A 1 84 ? -9.657 -2.201 11.439 1.00 94.69 84 LEU A O 1
ATOM 649 N N . GLU A 1 85 ? -11.856 -1.671 11.484 1.00 96.38 85 GLU A N 1
ATOM 650 C CA . GLU A 1 85 ? -12.190 -2.199 10.158 1.00 96.38 85 GLU A CA 1
ATOM 651 C C . GLU A 1 85 ? -11.428 -1.439 9.067 1.00 96.38 85 GLU A C 1
ATOM 653 O O . GLU A 1 85 ? -10.742 -2.064 8.260 1.00 96.38 85 GLU A O 1
ATOM 658 N N . ALA A 1 86 ? -11.416 -0.104 9.127 1.00 95.62 86 ALA A N 1
ATOM 659 C CA . ALA A 1 86 ? -10.663 0.730 8.192 1.00 95.62 86 ALA A CA 1
ATOM 660 C C . ALA A 1 86 ? -9.154 0.415 8.198 1.00 95.62 86 ALA A C 1
ATOM 662 O O . ALA A 1 86 ? -8.536 0.287 7.141 1.00 95.62 86 ALA A O 1
ATOM 663 N N . VAL A 1 87 ? -8.555 0.238 9.382 1.00 95.75 87 VAL A N 1
ATOM 664 C CA . VAL A 1 87 ? -7.134 -0.126 9.503 1.00 95.75 87 VAL A CA 1
ATOM 665 C C . VAL A 1 87 ? -6.858 -1.539 8.976 1.00 95.75 87 VAL A C 1
ATOM 667 O O . VAL A 1 87 ? -5.799 -1.776 8.393 1.00 95.75 87 VAL A O 1
ATOM 670 N N . ASP A 1 88 ? -7.757 -2.503 9.188 1.00 96.44 88 ASP A N 1
ATOM 671 C CA . ASP A 1 88 ? -7.583 -3.864 8.665 1.00 96.44 88 ASP A CA 1
ATOM 672 C C . ASP A 1 88 ? -7.741 -3.926 7.133 1.00 96.44 88 ASP A C 1
ATOM 674 O O . ASP A 1 88 ? -6.973 -4.647 6.482 1.00 96.44 88 ASP A O 1
ATOM 678 N N . ASP A 1 89 ? -8.642 -3.133 6.549 1.00 95.94 89 ASP A N 1
ATOM 679 C CA . ASP A 1 89 ? -8.764 -2.964 5.096 1.00 95.94 89 ASP A CA 1
ATOM 680 C C . ASP A 1 89 ? -7.480 -2.366 4.503 1.00 95.94 89 ASP A C 1
ATOM 682 O O . ASP A 1 89 ? -6.890 -2.937 3.584 1.00 95.94 89 ASP A O 1
ATOM 686 N N . GLU A 1 90 ? -6.957 -1.289 5.096 1.00 95.56 90 GLU A N 1
ATOM 687 C CA . GLU A 1 90 ? -5.724 -0.643 4.628 1.00 95.56 90 GLU A CA 1
ATOM 688 C C . GLU A 1 90 ? -4.502 -1.572 4.736 1.00 95.56 90 GLU A C 1
ATOM 690 O O . GLU A 1 90 ? -3.667 -1.648 3.828 1.00 95.56 90 GLU A O 1
ATOM 695 N N . ILE A 1 91 ? -4.401 -2.348 5.825 1.00 95.12 91 ILE A N 1
ATOM 696 C CA . ILE A 1 91 ? -3.373 -3.390 5.958 1.00 95.12 91 ILE A CA 1
ATOM 697 C C . ILE A 1 91 ? -3.508 -4.422 4.838 1.00 95.12 91 ILE A C 1
ATOM 699 O O . ILE A 1 91 ? -2.488 -4.871 4.309 1.00 95.12 91 ILE A O 1
ATOM 703 N N . THR A 1 92 ? -4.731 -4.834 4.509 1.00 95.31 92 THR A N 1
ATOM 704 C CA . THR A 1 92 ? -4.987 -5.845 3.478 1.00 95.31 92 THR A CA 1
ATOM 705 C C . THR A 1 92 ? -4.560 -5.338 2.105 1.00 95.31 92 THR A C 1
ATOM 707 O O . THR A 1 92 ? -3.785 -6.012 1.421 1.00 95.31 92 THR A O 1
ATOM 710 N N . ASP A 1 93 ? -4.960 -4.120 1.750 1.00 93.75 93 ASP A N 1
ATOM 711 C CA . ASP A 1 93 ? -4.595 -3.475 0.490 1.00 93.75 93 ASP A CA 1
ATOM 712 C C . ASP A 1 93 ? -3.075 -3.320 0.347 1.00 93.75 93 ASP A C 1
ATOM 714 O O . ASP A 1 93 ? -2.490 -3.704 -0.670 1.00 93.75 93 ASP A O 1
ATOM 718 N N . LEU A 1 94 ? -2.392 -2.834 1.387 1.00 93.81 94 LEU A N 1
ATOM 719 C CA . LEU A 1 94 ? -0.937 -2.668 1.356 1.00 93.81 94 LEU A CA 1
ATOM 720 C C . LEU A 1 94 ? -0.183 -4.001 1.312 1.00 93.81 94 LEU A C 1
ATOM 722 O O . LEU A 1 94 ? 0.880 -4.082 0.691 1.00 93.81 94 LEU A O 1
ATOM 726 N N . VAL A 1 95 ? -0.706 -5.060 1.940 1.00 93.38 95 VAL A N 1
ATOM 727 C CA . VAL A 1 95 ? -0.136 -6.411 1.809 1.00 93.38 95 VAL A CA 1
ATOM 728 C C . VAL A 1 95 ? -0.256 -6.902 0.370 1.00 93.38 95 VAL A C 1
ATOM 730 O O . VAL A 1 95 ? 0.737 -7.396 -0.164 1.00 93.38 95 VAL A O 1
ATOM 733 N N . LEU A 1 96 ? -1.407 -6.710 -0.278 1.00 92.81 96 LEU A N 1
ATOM 734 C CA . LEU A 1 96 ? -1.598 -7.083 -1.681 1.00 92.81 96 LEU A CA 1
ATOM 735 C C . LEU A 1 96 ? -0.643 -6.318 -2.600 1.00 92.81 96 LEU A C 1
ATOM 737 O O . LEU A 1 96 ? 0.059 -6.927 -3.405 1.00 92.81 96 LEU A O 1
ATOM 741 N N . ILE A 1 97 ? -0.531 -4.997 -2.430 1.00 90.81 97 ILE A N 1
ATOM 742 C CA . ILE A 1 97 ? 0.414 -4.173 -3.200 1.00 90.81 97 ILE A CA 1
ATOM 743 C C . ILE A 1 97 ? 1.846 -4.676 -3.001 1.00 90.81 97 ILE A C 1
ATOM 745 O O . ILE A 1 97 ? 2.593 -4.852 -3.966 1.00 90.81 97 ILE A O 1
ATOM 749 N N . ARG A 1 98 ? 2.239 -4.952 -1.753 1.00 91.62 98 ARG A N 1
ATOM 750 C CA . ARG A 1 98 ? 3.562 -5.497 -1.435 1.00 91.62 98 ARG A CA 1
ATOM 751 C C . ARG A 1 98 ? 3.806 -6.831 -2.136 1.00 91.62 98 ARG A C 1
ATOM 753 O O . ARG A 1 98 ? 4.899 -7.040 -2.661 1.00 91.62 98 ARG A O 1
ATOM 760 N N . GLU A 1 99 ? 2.831 -7.734 -2.119 1.00 89.75 99 GLU A N 1
ATOM 761 C CA . GLU A 1 99 ? 2.917 -9.035 -2.785 1.00 89.75 99 GLU A CA 1
ATOM 762 C C . GLU A 1 99 ? 3.077 -8.869 -4.296 1.00 89.75 99 GLU A C 1
ATOM 764 O O . GLU A 1 99 ? 4.017 -9.434 -4.850 1.00 89.75 99 GLU A O 1
ATOM 769 N N . CYS A 1 100 ? 2.286 -8.000 -4.930 1.00 89.06 100 CYS A N 1
ATOM 770 C CA . CYS A 1 100 ? 2.402 -7.691 -6.357 1.00 89.06 100 CYS A CA 1
ATOM 771 C C . CYS A 1 100 ? 3.739 -7.049 -6.733 1.00 89.06 100 CYS A C 1
ATOM 773 O O . CYS A 1 100 ? 4.279 -7.299 -7.813 1.00 89.06 100 CYS A O 1
ATOM 775 N N . LEU A 1 101 ? 4.310 -6.224 -5.852 1.00 86.88 101 LEU A N 1
ATOM 776 C CA . LEU A 1 101 ? 5.648 -5.686 -6.068 1.00 86.88 101 LEU A CA 1
ATOM 777 C C . LEU A 1 101 ? 6.696 -6.789 -5.950 1.00 86.88 101 LEU A C 1
ATOM 779 O O . LEU A 1 101 ? 7.595 -6.854 -6.782 1.00 86.88 101 LEU A O 1
ATOM 783 N N . VAL A 1 102 ? 6.618 -7.670 -4.955 1.00 86.81 102 VAL A N 1
ATOM 784 C CA . VAL A 1 102 ? 7.596 -8.756 -4.786 1.00 86.81 102 VAL A CA 1
ATOM 785 C C . VAL A 1 102 ? 7.517 -9.756 -5.943 1.00 86.81 102 VAL A C 1
ATOM 787 O O . VAL A 1 102 ? 8.555 -10.062 -6.536 1.00 86.81 102 VAL A O 1
ATOM 790 N N . ASP A 1 103 ? 6.311 -10.196 -6.294 1.00 86.69 103 ASP A N 1
ATOM 791 C CA . ASP A 1 103 ? 6.028 -11.171 -7.343 1.00 86.69 103 ASP A CA 1
ATOM 792 C C . ASP A 1 103 ? 4.825 -10.720 -8.198 1.00 86.69 103 ASP A C 1
ATOM 794 O O . ASP A 1 103 ? 3.677 -10.970 -7.839 1.00 86.69 103 ASP A O 1
ATOM 798 N N . PRO A 1 104 ? 5.058 -10.054 -9.342 1.00 81.69 104 PRO A N 1
ATOM 799 C CA . PRO A 1 104 ? 3.981 -9.543 -10.188 1.00 81.69 104 PRO A CA 1
ATOM 800 C C . PRO A 1 104 ? 3.265 -10.635 -10.999 1.00 81.69 104 PRO A C 1
ATOM 802 O O . PRO A 1 104 ? 2.294 -10.337 -11.692 1.00 81.69 104 PRO A O 1
ATOM 805 N N . GLU A 1 105 ? 3.747 -11.883 -10.988 1.00 82.81 105 GLU A N 1
ATOM 806 C CA . GLU A 1 105 ? 3.161 -12.963 -11.790 1.00 82.81 105 GLU A CA 1
ATOM 807 C C . GLU A 1 105 ? 2.037 -13.721 -11.070 1.00 82.81 105 GLU A C 1
ATOM 809 O O . GLU A 1 105 ? 1.327 -14.498 -11.718 1.00 82.81 105 GLU A O 1
ATOM 814 N N . ILE A 1 106 ? 1.845 -13.474 -9.771 1.00 81.56 106 ILE A N 1
ATOM 815 C CA . ILE A 1 106 ? 0.775 -14.067 -8.964 1.00 81.56 106 ILE A CA 1
ATOM 816 C C . ILE A 1 106 ? -0.621 -13.668 -9.478 1.00 81.56 106 ILE A C 1
ATOM 818 O O . ILE A 1 106 ? -0.856 -12.546 -9.922 1.00 81.56 106 ILE A O 1
ATOM 822 N N . GLU A 1 107 ? -1.567 -14.611 -9.410 1.00 72.38 107 GLU A N 1
ATOM 823 C CA . GLU A 1 107 ? -2.925 -14.493 -9.968 1.00 72.38 107 GLU A CA 1
ATOM 824 C C . GLU A 1 107 ? -3.715 -13.294 -9.421 1.00 72.38 107 GLU A C 1
ATOM 826 O O . GLU A 1 107 ? -4.491 -12.691 -10.152 1.00 72.38 107 GLU A O 1
ATOM 831 N N . VAL A 1 108 ? -3.468 -12.908 -8.167 1.00 77.00 108 VAL A N 1
ATOM 832 C CA . VAL A 1 108 ? -4.154 -11.793 -7.491 1.00 77.00 108 VAL A CA 1
ATOM 833 C C . VAL A 1 108 ? -3.743 -10.420 -8.051 1.00 77.00 108 VAL A C 1
ATOM 835 O O . VAL A 1 108 ? -4.442 -9.435 -7.843 1.00 77.00 108 VAL A O 1
ATOM 838 N N . CYS A 1 109 ? -2.640 -10.348 -8.799 1.00 75.44 109 CYS A N 1
ATOM 839 C CA . CYS A 1 109 ? -2.075 -9.102 -9.321 1.00 75.44 109 CYS A CA 1
ATOM 840 C C . CYS A 1 109 ? -2.395 -8.842 -10.806 1.00 75.44 109 CYS A C 1
ATOM 842 O O . CYS A 1 109 ? -1.806 -7.931 -11.392 1.00 75.44 109 CYS A O 1
ATOM 844 N N . ARG A 1 110 ? -3.277 -9.646 -11.425 1.00 59.97 110 ARG A N 1
ATOM 845 C CA . ARG A 1 110 ? -3.663 -9.553 -12.848 1.00 59.97 110 ARG A CA 1
ATOM 846 C C . ARG A 1 110 ? -5.073 -9.028 -13.077 1.00 59.97 110 ARG A C 1
ATOM 848 O O . ARG A 1 110 ? -5.985 -9.415 -12.319 1.00 59.97 110 ARG A O 1
#

pLDDT: mean 77.36, std 18.69, range [33.84, 96.81]